Protein AF-W1I8V4-F1 (afdb_monomer_lite)

pLDDT: mean 93.6, std 5.84, range [57.56, 98.31]

Secondary structure (DSSP, 8-state):
-GGG-TTHHHH-HHHHHH-SEEEE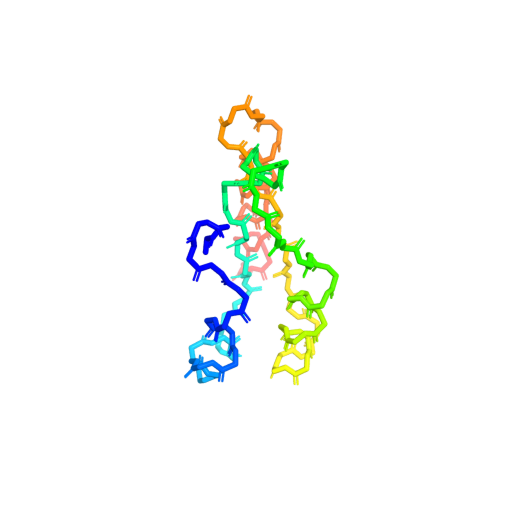E-GGGGGGS---HHHHHHHHHHHSTT-EEEEE-TT-HHHHHHHHHHHHHHHHHT-

Structure (mmCIF, N/CA/C/O backbone):
data_AF-W1I8V4-F1
#
_entry.id   AF-W1I8V4-F1
#
loop_
_atom_site.group_PDB
_atom_site.id
_atom_site.type_symbol
_atom_site.label_atom_id
_atom_site.label_alt_id
_atom_site.label_comp_id
_atom_site.label_asym_id
_atom_site.label_entity_id
_atom_site.label_seq_id
_atom_site.pdbx_PDB_ins_code
_atom_site.Cartn_x
_atom_site.Cartn_y
_atom_site.Cartn_z
_atom_site.occupancy
_atom_site.B_iso_or_equiv
_atom_site.auth_seq_id
_atom_site.auth_comp_id
_atom_site.auth_asym_id
_atom_site.auth_atom_id
_atom_site.pdbx_PDB_model_num
ATOM 1 N N . SER A 1 1 ? -1.287 -6.888 -6.172 1.00 86.75 1 SER A N 1
ATOM 2 C CA . SER A 1 1 ? 0.185 -7.060 -6.134 1.00 86.75 1 SER A CA 1
ATOM 3 C C . SER A 1 1 ? 0.760 -6.602 -7.466 1.00 86.75 1 SER A C 1
ATOM 5 O O . SER A 1 1 ? 0.055 -6.767 -8.452 1.00 86.75 1 SER A O 1
ATOM 7 N N . ILE A 1 2 ? 1.987 -6.063 -7.537 1.00 91.94 2 ILE A N 1
ATOM 8 C CA . ILE A 1 2 ? 2.539 -5.498 -8.792 1.00 91.94 2 ILE A CA 1
ATOM 9 C C . ILE A 1 2 ? 2.460 -6.454 -10.004 1.00 91.94 2 ILE A C 1
ATOM 11 O O . ILE A 1 2 ? 1.938 -6.035 -11.036 1.00 91.94 2 ILE A O 1
ATOM 15 N N . PRO A 1 3 ? 2.847 -7.746 -9.913 1.00 87.94 3 PRO A N 1
ATOM 16 C CA . PRO A 1 3 ? 2.768 -8.663 -11.058 1.00 87.94 3 PRO A CA 1
ATOM 17 C C . PRO A 1 3 ? 1.350 -8.953 -11.564 1.00 87.94 3 PRO A C 1
ATOM 19 O O . PRO A 1 3 ? 1.191 -9.530 -12.633 1.00 87.94 3 PRO A O 1
ATOM 22 N N . GLU A 1 4 ? 0.319 -8.608 -10.791 1.00 83.00 4 GLU A N 1
ATOM 23 C CA . GLU A 1 4 ? -1.080 -8.847 -11.157 1.00 83.00 4 GLU A CA 1
ATOM 24 C C . GLU A 1 4 ? -1.694 -7.700 -11.978 1.00 83.00 4 GLU A C 1
ATOM 26 O O . GLU A 1 4 ? -2.807 -7.866 -12.476 1.00 83.00 4 GLU A O 1
ATOM 31 N N . GLY A 1 5 ? -0.987 -6.572 -12.131 1.00 83.88 5 GLY A N 1
ATOM 32 C CA . GLY A 1 5 ? -1.450 -5.391 -12.869 1.00 83.88 5 GLY A CA 1
ATOM 33 C C . GLY A 1 5 ? -2.460 -4.498 -12.124 1.00 83.88 5 GLY A C 1
ATOM 34 O O . GLY A 1 5 ? -2.907 -4.812 -11.020 1.00 83.88 5 GLY A O 1
ATOM 35 N N . GLU A 1 6 ? -2.810 -3.370 -12.755 1.00 80.50 6 GLU A N 1
ATOM 36 C CA . GLU A 1 6 ? -3.661 -2.272 -12.233 1.00 80.50 6 GLU A CA 1
ATOM 37 C C . GLU A 1 6 ? -5.173 -2.466 -12.484 1.00 80.50 6 GLU A C 1
ATOM 39 O O . GLU A 1 6 ? -5.857 -1.603 -13.042 1.00 80.50 6 GLU A O 1
ATOM 44 N N . ASP A 1 7 ? -5.735 -3.632 -12.175 1.00 84.31 7 ASP A N 1
ATOM 45 C CA . ASP A 1 7 ? -7.166 -3.869 -12.434 1.00 84.31 7 ASP A CA 1
ATOM 46 C C . ASP A 1 7 ? -7.966 -4.326 -11.218 1.00 84.31 7 ASP A C 1
ATOM 48 O O . ASP A 1 7 ? -9.200 -4.294 -11.233 1.00 84.31 7 ASP A O 1
ATOM 52 N N . LYS A 1 8 ? -7.285 -4.721 -10.143 1.00 84.75 8 LYS A N 1
ATOM 53 C CA . LYS A 1 8 ? -7.912 -5.405 -9.013 1.00 84.75 8 LYS A CA 1
ATOM 54 C C . LYS A 1 8 ? -8.860 -4.491 -8.258 1.00 84.75 8 LYS A C 1
ATOM 56 O O . LYS A 1 8 ? -9.968 -4.912 -7.931 1.00 84.75 8 LYS A O 1
ATOM 61 N N . ILE A 1 9 ? -8.459 -3.245 -8.029 1.00 85.62 9 ILE A N 1
ATOM 62 C CA . ILE A 1 9 ? -9.264 -2.274 -7.287 1.00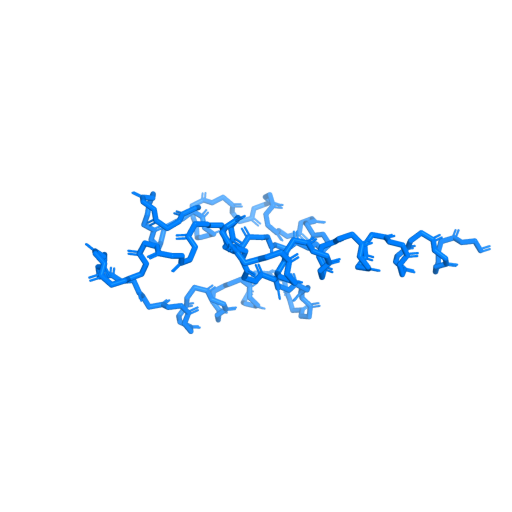 85.62 9 ILE A CA 1
ATOM 63 C C . ILE A 1 9 ? -10.587 -1.998 -8.005 1.00 85.62 9 ILE A C 1
ATOM 65 O O . ILE A 1 9 ? -11.657 -2.106 -7.404 1.00 85.62 9 ILE A O 1
ATOM 69 N N . ALA A 1 10 ? -10.530 -1.752 -9.315 1.00 87.50 10 ALA A N 1
ATOM 70 C CA . ALA A 1 10 ? -11.718 -1.533 -10.132 1.00 87.50 10 ALA A CA 1
ATOM 71 C C . ALA A 1 10 ? -12.569 -2.805 -10.316 1.00 87.50 10 ALA A C 1
ATOM 73 O O . ALA A 1 10 ? -13.793 -2.709 -10.392 1.00 87.50 10 ALA A O 1
ATOM 74 N N . LYS A 1 11 ? -11.946 -3.992 -10.377 1.00 88.69 11 LYS A N 1
ATOM 75 C CA . LYS A 1 11 ? -12.647 -5.279 -10.539 1.00 88.69 11 LYS A CA 1
ATOM 76 C C . LYS A 1 11 ? -13.378 -5.743 -9.280 1.00 88.69 11 LYS A C 1
ATOM 78 O O . LYS A 1 11 ? -14.405 -6.405 -9.403 1.00 88.69 11 LYS A O 1
ATOM 83 N N . TYR A 1 12 ? -12.887 -5.403 -8.088 1.00 91.00 12 TYR A N 1
ATOM 84 C CA . TYR A 1 12 ? -13.443 -5.881 -6.814 1.00 91.00 12 TYR A CA 1
ATOM 85 C C . TYR A 1 12 ? -13.841 -4.737 -5.863 1.00 91.00 12 TYR A C 1
ATOM 87 O O . TYR A 1 12 ? -13.432 -4.726 -4.700 1.00 91.00 12 TYR A O 1
ATOM 95 N N . PRO A 1 13 ? -14.677 -3.777 -6.298 1.00 91.00 13 PRO A N 1
ATOM 96 C CA . PRO A 1 13 ? -14.890 -2.525 -5.573 1.00 91.00 13 PRO A CA 1
ATOM 97 C C . PRO A 1 13 ? -15.510 -2.705 -4.182 1.00 91.00 13 PRO A C 1
ATOM 99 O O . PRO A 1 13 ? -15.234 -1.917 -3.283 1.00 91.00 13 PRO A O 1
ATOM 102 N N . VAL A 1 14 ? -16.326 -3.744 -3.979 1.00 92.38 14 VAL A N 1
ATOM 103 C CA . VAL A 1 14 ? -16.940 -4.041 -2.672 1.00 92.38 14 VAL A CA 1
ATOM 104 C C . VAL A 1 14 ? -15.877 -4.423 -1.642 1.00 92.38 14 VAL A C 1
ATOM 106 O O . VAL A 1 14 ? -15.896 -3.909 -0.531 1.00 92.38 14 VAL A O 1
ATOM 109 N N . MET A 1 15 ? -14.907 -5.257 -2.027 1.00 91.44 15 MET A N 1
ATOM 110 C CA . MET A 1 15 ? -13.815 -5.672 -1.142 1.00 91.44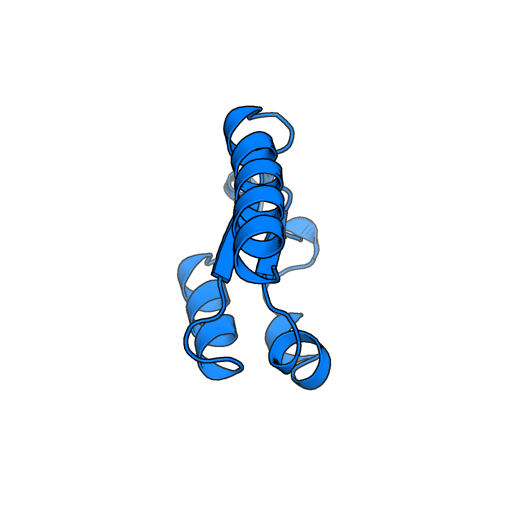 15 MET A CA 1
ATOM 111 C C . MET A 1 15 ? -12.978 -4.469 -0.688 1.00 91.44 15 MET A C 1
ATOM 113 O O . MET A 1 15 ? -12.656 -4.340 0.490 1.00 91.44 15 MET A O 1
ATOM 117 N N . PHE A 1 16 ? -12.668 -3.554 -1.610 1.00 93.38 16 PHE A N 1
ATOM 118 C CA . PHE A 1 16 ? -11.855 -2.371 -1.315 1.00 93.38 16 PHE A CA 1
ATOM 119 C C . PHE A 1 16 ? -12.613 -1.268 -0.566 1.00 93.38 16 PHE A C 1
ATOM 121 O O . PHE A 1 16 ? -11.985 -0.454 0.107 1.00 93.38 16 PHE A O 1
ATOM 128 N N . ARG A 1 17 ? -13.950 -1.244 -0.631 1.00 94.69 17 ARG A N 1
ATOM 129 C CA . ARG A 1 17 ? -14.770 -0.295 0.137 1.00 94.69 17 ARG A CA 1
ATOM 130 C C . ARG A 1 17 ? -14.756 -0.584 1.639 1.00 94.69 17 ARG A C 1
ATOM 132 O O . ARG A 1 17 ? -14.788 0.349 2.438 1.00 94.69 17 ARG A O 1
ATOM 139 N N . GLU A 1 18 ? -14.659 -1.852 2.019 1.00 93.62 18 GLU A N 1
ATOM 140 C CA . GLU A 1 18 ? -14.617 -2.264 3.427 1.00 93.62 18 GLU A CA 1
ATOM 141 C C . GLU A 1 18 ? -13.201 -2.175 4.023 1.00 93.62 18 GLU A C 1
ATOM 143 O O . GLU A 1 18 ? -13.044 -1.987 5.224 1.00 93.62 18 GLU A O 1
ATOM 148 N N . ALA A 1 19 ? -12.152 -2.233 3.198 1.00 94.19 19 ALA A N 1
ATOM 149 C CA . ALA A 1 19 ? -10.764 -2.305 3.660 1.00 94.19 19 ALA A CA 1
ATOM 150 C C . ALA A 1 19 ? -10.302 -1.049 4.420 1.00 94.19 19 ALA A C 1
ATOM 152 O O . ALA A 1 19 ? -10.358 0.058 3.891 1.00 94.19 19 ALA A O 1
ATOM 153 N N . ASP A 1 20 ? -9.804 -1.195 5.650 1.00 95.00 20 ASP A N 1
ATOM 154 C CA . ASP A 1 20 ? -9.190 -0.090 6.411 1.00 95.00 20 ASP A CA 1
ATOM 155 C C . ASP A 1 20 ? -7.802 0.301 5.886 1.00 95.00 20 ASP A C 1
ATOM 157 O O . ASP A 1 20 ? -7.410 1.462 5.983 1.00 95.00 20 ASP A O 1
ATOM 161 N N . LEU A 1 21 ? -7.086 -0.666 5.308 1.00 97.12 21 LEU A N 1
ATOM 162 C CA . LEU A 1 21 ? -5.759 -0.519 4.720 1.00 97.12 21 LEU A CA 1
ATOM 163 C C . LEU A 1 21 ? -5.677 -1.308 3.421 1.00 97.12 21 LEU A C 1
ATOM 165 O O . LEU A 1 21 ? -6.092 -2.467 3.362 1.00 97.12 21 LEU A O 1
ATOM 169 N N . ILE A 1 22 ? -5.071 -0.703 2.406 1.00 97.00 22 ILE A N 1
ATOM 170 C CA . ILE A 1 22 ? -4.691 -1.371 1.164 1.00 97.00 22 ILE A CA 1
ATOM 171 C C . ILE A 1 22 ? -3.170 -1.494 1.124 1.00 97.00 22 ILE A C 1
ATOM 173 O O . ILE A 1 22 ? -2.448 -0.504 1.227 1.00 97.00 22 ILE A O 1
ATOM 177 N N . LEU A 1 23 ? -2.682 -2.718 0.937 1.00 97.44 23 LEU A N 1
ATOM 178 C CA . LEU A 1 23 ? -1.263 -2.991 0.734 1.00 97.44 23 LEU A CA 1
ATOM 179 C C . LEU A 1 23 ? -0.982 -3.202 -0.751 1.00 97.44 23 LEU A C 1
ATOM 181 O O . LEU A 1 23 ? -1.486 -4.152 -1.358 1.00 97.44 23 LEU A O 1
ATOM 185 N N . ILE A 1 24 ? -0.135 -2.357 -1.329 1.00 96.62 24 ILE A N 1
ATOM 186 C CA . ILE A 1 24 ? 0.395 -2.561 -2.676 1.00 96.62 24 ILE A CA 1
ATOM 187 C C . ILE A 1 24 ? 1.745 -3.257 -2.528 1.00 96.62 24 ILE A C 1
ATOM 189 O O . ILE A 1 24 ? 2.741 -2.650 -2.152 1.00 96.62 24 ILE A O 1
ATOM 193 N N . THR A 1 25 ? 1.756 -4.569 -2.760 1.00 96.94 25 THR A N 1
ATOM 194 C CA . THR A 1 25 ? 2.907 -5.438 -2.477 1.00 96.94 25 THR A CA 1
ATOM 195 C C . THR A 1 25 ? 3.772 -5.715 -3.701 1.00 96.94 25 THR A C 1
ATOM 197 O O . THR A 1 25 ? 3.260 -5.759 -4.826 1.00 96.94 25 THR A O 1
ATOM 200 N N . LYS A 1 26 ? 5.043 -6.053 -3.440 1.00 96.56 26 LYS A N 1
ATOM 201 C CA . LYS A 1 26 ? 6.095 -6.371 -4.422 1.00 96.56 26 LYS A CA 1
ATOM 202 C C . LYS A 1 26 ? 6.539 -5.150 -5.229 1.00 96.56 26 LYS A C 1
ATOM 204 O O . LYS A 1 26 ? 6.684 -5.220 -6.450 1.00 96.56 26 LYS A O 1
ATOM 209 N N . THR A 1 27 ? 6.675 -4.006 -4.562 1.00 96.94 27 THR A N 1
ATOM 210 C CA . THR A 1 27 ? 7.066 -2.749 -5.217 1.00 96.94 27 THR A CA 1
ATOM 211 C C . THR A 1 27 ? 8.505 -2.758 -5.735 1.00 96.94 27 THR A C 1
ATOM 213 O O . THR A 1 27 ? 8.808 -2.013 -6.662 1.00 96.94 27 THR A O 1
ATOM 216 N N . ASP A 1 28 ? 9.348 -3.685 -5.271 1.00 95.94 28 ASP A N 1
ATOM 217 C CA . ASP A 1 28 ? 10.649 -4.010 -5.874 1.00 95.94 28 ASP A CA 1
ATOM 218 C C . ASP A 1 28 ? 10.555 -4.374 -7.360 1.00 95.94 28 ASP A C 1
ATOM 220 O O . ASP A 1 28 ? 11.510 -4.182 -8.108 1.00 95.94 28 ASP A O 1
ATOM 224 N N . LEU A 1 29 ? 9.400 -4.869 -7.807 1.00 95.94 29 LEU A N 1
ATOM 225 C CA . LEU A 1 29 ? 9.200 -5.282 -9.189 1.00 95.94 29 LEU A CA 1
ATOM 226 C C . LEU A 1 29 ? 8.777 -4.137 -10.115 1.00 95.94 29 LEU A C 1
ATOM 228 O O . LEU A 1 29 ? 8.723 -4.352 -11.323 1.00 95.94 29 LEU A O 1
ATOM 232 N N . LEU A 1 30 ? 8.512 -2.927 -9.610 1.00 94.19 30 LEU A N 1
ATOM 233 C CA . LEU A 1 30 ? 8.109 -1.781 -10.438 1.00 94.19 30 LEU A CA 1
ATOM 234 C C . LEU A 1 30 ? 9.016 -1.529 -11.660 1.00 94.19 30 LEU A C 1
ATOM 236 O O . LEU A 1 30 ? 8.467 -1.286 -12.733 1.00 94.19 30 LEU A O 1
ATOM 240 N N . PRO A 1 31 ? 10.359 -1.661 -11.590 1.00 94.69 31 PRO A N 1
ATOM 241 C CA . PRO A 1 31 ? 11.221 -1.498 -12.766 1.00 94.69 31 PRO A CA 1
ATOM 242 C C . PRO A 1 31 ? 10.963 -2.512 -13.893 1.00 94.69 31 PRO A C 1
ATOM 244 O O . PRO A 1 31 ? 11.385 -2.295 -15.027 1.00 94.69 31 PRO A O 1
ATOM 247 N N . HIS A 1 32 ? 10.291 -3.626 -13.595 1.00 94.38 32 HIS A N 1
ATOM 248 C CA . HIS A 1 32 ? 10.029 -4.720 -14.531 1.00 94.38 32 HIS A CA 1
ATOM 249 C C . HIS A 1 32 ? 8.609 -4.707 -15.112 1.00 94.38 32 HIS A C 1
ATOM 251 O O . HIS A 1 32 ? 8.334 -5.452 -16.054 1.00 94.38 32 HIS A O 1
ATOM 257 N N . PHE A 1 33 ? 7.708 -3.870 -14.589 1.00 92.38 33 PHE A N 1
ATOM 258 C CA . PHE A 1 33 ? 6.312 -3.805 -15.019 1.00 92.38 33 PHE A CA 1
ATOM 259 C C . PHE A 1 33 ? 5.926 -2.382 -15.417 1.00 92.38 33 PHE A C 1
ATOM 261 O O . PHE A 1 33 ? 6.325 -1.403 -14.796 1.00 92.38 33 PHE A O 1
ATOM 268 N N . LYS A 1 34 ? 5.085 -2.256 -16.446 1.00 90.50 34 LYS A N 1
ATOM 269 C CA . LYS A 1 34 ? 4.399 -0.990 -16.723 1.00 90.50 34 LYS A CA 1
ATOM 270 C C . LYS A 1 34 ? 3.270 -0.847 -15.707 1.00 90.50 34 LYS A C 1
ATOM 272 O O . LYS A 1 34 ? 2.208 -1.426 -15.918 1.00 90.50 34 LYS A O 1
ATOM 277 N N . TYR A 1 35 ? 3.557 -0.156 -14.608 1.00 92.50 35 TYR A N 1
ATOM 278 C CA . TYR A 1 35 ? 2.637 0.038 -13.494 1.00 92.50 35 TYR A CA 1
ATOM 279 C C . TYR A 1 35 ? 2.643 1.507 -13.038 1.00 92.50 35 TYR A C 1
ATOM 281 O O . TYR A 1 35 ? 3.670 2.031 -12.607 1.00 92.50 35 TYR A O 1
ATOM 289 N N . ASP A 1 36 ? 1.497 2.169 -13.121 1.00 93.25 36 ASP A N 1
ATOM 290 C CA . ASP A 1 36 ? 1.209 3.514 -12.646 1.00 93.25 36 ASP A CA 1
ATOM 291 C C . ASP A 1 36 ? 0.662 3.455 -11.213 1.00 93.25 36 ASP A C 1
ATOM 293 O O . ASP A 1 36 ? -0.533 3.289 -10.946 1.00 93.25 36 ASP A O 1
ATOM 297 N N . MET A 1 37 ? 1.587 3.598 -10.264 1.00 93.88 37 MET A N 1
ATOM 298 C CA . MET A 1 37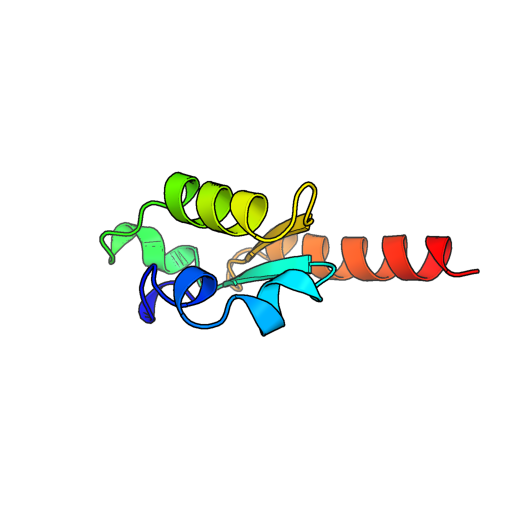 ? 1.287 3.583 -8.834 1.00 93.88 37 MET A CA 1
ATOM 299 C C . MET A 1 37 ? 0.310 4.696 -8.426 1.00 93.88 37 MET A C 1
ATOM 301 O O . MET A 1 37 ? -0.556 4.492 -7.572 1.00 93.88 37 MET A O 1
ATOM 305 N N . GLU A 1 38 ? 0.425 5.875 -9.035 1.00 94.56 38 GLU A N 1
ATOM 306 C CA . GLU A 1 38 ? -0.406 7.022 -8.677 1.00 94.56 38 GLU A CA 1
ATOM 307 C C . GLU A 1 38 ? -1.839 6.850 -9.175 1.00 94.56 38 GLU A C 1
ATOM 309 O O . GLU A 1 38 ? -2.795 7.168 -8.457 1.00 94.56 38 GLU A O 1
ATOM 314 N N . ARG A 1 39 ? -2.012 6.266 -10.363 1.00 94.00 39 ARG A N 1
ATOM 315 C CA . ARG A 1 39 ? -3.329 5.893 -10.876 1.00 94.00 39 ARG A CA 1
ATOM 316 C C . ARG A 1 39 ? -4.012 4.851 -9.994 1.00 94.00 39 ARG A C 1
ATOM 318 O O . ARG A 1 39 ? -5.176 5.052 -9.646 1.00 94.00 39 ARG A O 1
ATOM 325 N N . GLU A 1 40 ? -3.307 3.799 -9.579 1.00 93.75 40 GLU A N 1
ATOM 326 C CA . GLU A 1 40 ? -3.877 2.764 -8.704 1.00 93.75 40 GLU A CA 1
ATOM 327 C C . GLU A 1 40 ? -4.333 3.360 -7.360 1.00 93.75 40 GLU A C 1
ATOM 329 O O . GLU A 1 40 ? -5.462 3.137 -6.913 1.00 93.75 40 GLU A O 1
ATOM 334 N N . LYS A 1 41 ? -3.499 4.205 -6.735 1.00 95.25 41 LYS A N 1
ATOM 335 C CA . LYS A 1 41 ? -3.854 4.917 -5.493 1.00 95.25 41 LYS A CA 1
ATOM 336 C C . LYS A 1 41 ? -5.057 5.844 -5.677 1.00 95.25 41 LYS A C 1
ATOM 338 O O . LYS A 1 41 ? -5.874 5.989 -4.764 1.00 95.25 41 LYS A O 1
ATOM 343 N N . LYS A 1 42 ? -5.174 6.503 -6.833 1.00 94.94 42 LYS A N 1
ATOM 344 C CA . LYS A 1 42 ? -6.321 7.363 -7.153 1.00 94.94 42 LYS A CA 1
ATOM 345 C C . LYS A 1 42 ? -7.604 6.547 -7.285 1.00 94.94 42 LYS A C 1
ATOM 347 O O . LYS A 1 42 ? -8.626 6.952 -6.734 1.00 94.94 42 LYS A O 1
ATOM 352 N N . GLU A 1 43 ? -7.554 5.395 -7.948 1.00 94.06 43 GLU A N 1
ATOM 353 C CA . GLU A 1 43 ? -8.696 4.481 -8.036 1.00 94.06 43 GLU A CA 1
ATOM 354 C C . GLU A 1 43 ? -9.098 3.938 -6.661 1.00 94.06 43 GLU A C 1
ATOM 356 O O . GLU A 1 43 ? -10.284 3.946 -6.326 1.00 94.06 43 GLU A O 1
ATOM 361 N N . ALA A 1 44 ? -8.129 3.579 -5.815 1.00 95.50 44 ALA A N 1
ATOM 362 C CA . ALA A 1 44 ? -8.381 3.169 -4.434 1.00 95.50 44 ALA A CA 1
ATOM 363 C C . ALA A 1 44 ? -9.186 4.230 -3.667 1.00 95.50 44 ALA A C 1
ATOM 365 O O . ALA A 1 44 ? -10.234 3.943 -3.083 1.00 95.50 44 ALA A O 1
ATOM 366 N N . ARG A 1 45 ? -8.732 5.488 -3.737 1.00 95.94 45 ARG A N 1
ATOM 367 C CA . ARG A 1 45 ? -9.371 6.627 -3.061 1.00 95.94 45 ARG A CA 1
ATOM 368 C C . ARG A 1 45 ? -10.705 7.033 -3.683 1.00 95.94 45 ARG A C 1
ATOM 370 O O . ARG A 1 45 ? -11.543 7.596 -2.985 1.00 95.94 45 ARG A O 1
ATOM 377 N N . ARG A 1 46 ? -10.931 6.727 -4.965 1.00 95.31 46 ARG A N 1
ATOM 378 C CA . ARG A 1 46 ? -12.240 6.881 -5.617 1.00 95.31 46 ARG A CA 1
ATOM 379 C C . ARG A 1 46 ? -13.272 5.909 -5.040 1.00 95.31 46 ARG A C 1
ATOM 381 O O . ARG A 1 46 ? -14.440 6.270 -4.935 1.00 95.31 46 ARG A O 1
ATOM 388 N N . ILE A 1 47 ? -12.854 4.699 -4.662 1.00 94.50 47 ILE A N 1
ATOM 389 C CA . ILE A 1 47 ? -13.732 3.674 -4.075 1.00 94.50 47 ILE A CA 1
ATOM 390 C C . ILE A 1 47 ? -13.957 3.904 -2.578 1.00 94.50 47 ILE A C 1
ATOM 392 O O . ILE A 1 47 ? -15.101 3.824 -2.123 1.00 94.50 47 ILE A O 1
ATOM 396 N N . LYS A 1 48 ? -12.888 4.191 -1.826 1.00 95.38 48 LYS A N 1
ATOM 397 C CA . LYS A 1 48 ? -12.935 4.515 -0.396 1.00 95.38 48 LYS A CA 1
ATOM 398 C C . LYS A 1 48 ? -12.146 5.803 -0.133 1.00 95.38 48 LYS A C 1
ATOM 400 O O . LYS A 1 48 ? -10.916 5.762 -0.027 1.00 95.38 48 LYS A O 1
ATOM 405 N N . PRO A 1 49 ? -12.832 6.954 -0.019 1.00 94.12 49 PRO A N 1
ATOM 406 C CA . PRO A 1 49 ? -12.188 8.201 0.367 1.00 94.12 49 PRO A CA 1
ATOM 407 C C . PRO A 1 49 ? -11.475 8.030 1.712 1.00 94.12 49 PRO A C 1
ATOM 409 O O . PRO A 1 49 ? -12.060 7.512 2.660 1.00 94.12 49 PRO A O 1
ATOM 412 N N . ASN A 1 50 ? -10.219 8.467 1.790 1.00 92.75 50 ASN A N 1
ATOM 413 C CA . ASN A 1 50 ? -9.359 8.375 2.981 1.00 92.75 50 ASN A CA 1
ATOM 414 C C . ASN A 1 50 ? -8.906 6.959 3.382 1.00 92.75 50 ASN A C 1
ATOM 416 O O . ASN A 1 50 ? -8.493 6.766 4.522 1.00 92.75 50 ASN A O 1
ATOM 420 N N . VAL A 1 51 ? -8.957 5.972 2.481 1.00 96.56 51 VAL A N 1
ATOM 421 C CA . VAL A 1 51 ? -8.319 4.673 2.745 1.00 96.56 51 VAL A CA 1
ATOM 422 C C . VAL A 1 51 ? -6.811 4.835 2.953 1.00 96.56 51 VAL A C 1
ATOM 424 O O . VAL A 1 51 ? -6.147 5.550 2.191 1.00 96.56 51 VAL A O 1
ATOM 427 N N . ASP A 1 52 ? -6.280 4.169 3.978 1.00 97.44 52 ASP A N 1
ATOM 428 C CA . ASP A 1 52 ? -4.840 4.093 4.201 1.00 97.44 52 ASP A CA 1
ATOM 429 C C . ASP A 1 52 ? -4.227 3.190 3.120 1.00 97.44 52 ASP A C 1
ATOM 431 O O . ASP A 1 52 ? -4.785 2.146 2.769 1.00 97.44 52 ASP A O 1
ATOM 435 N N . ILE A 1 53 ? -3.085 3.589 2.561 1.00 97.56 53 ILE A N 1
ATOM 436 C CA . ILE A 1 53 ? -2.386 2.822 1.522 1.00 97.56 53 ILE A CA 1
ATOM 437 C C . ILE A 1 53 ? -0.912 2.752 1.891 1.00 97.56 53 ILE A C 1
ATOM 439 O O . ILE A 1 53 ? -0.293 3.791 2.117 1.00 97.56 53 ILE A O 1
ATOM 443 N N . LEU A 1 54 ? -0.354 1.542 1.912 1.00 98.19 54 LEU A N 1
ATOM 444 C CA . LEU A 1 54 ? 1.077 1.317 2.095 1.00 98.19 54 LEU A CA 1
ATOM 445 C C . LEU A 1 54 ? 1.657 0.554 0.907 1.00 98.19 54 LEU A C 1
ATOM 447 O O . LEU A 1 54 ? 1.087 -0.426 0.423 1.00 98.19 54 LEU A O 1
ATOM 451 N N . GLU A 1 55 ? 2.818 1.015 0.465 1.00 97.69 55 GLU A N 1
ATOM 452 C CA . GLU A 1 55 ? 3.666 0.337 -0.508 1.00 97.69 55 GLU A CA 1
ATOM 453 C C . GLU A 1 55 ? 4.617 -0.600 0.232 1.00 97.69 55 GLU A C 1
ATOM 455 O O . GLU A 1 55 ? 5.268 -0.195 1.193 1.00 97.69 55 GLU A O 1
ATOM 460 N N . VAL A 1 56 ? 4.670 -1.863 -0.190 1.00 98.25 56 VAL A N 1
ATOM 461 C CA . VAL A 1 56 ? 5.400 -2.910 0.529 1.00 98.25 56 VAL A CA 1
ATOM 462 C C . VAL A 1 56 ? 6.388 -3.605 -0.397 1.00 98.25 56 VAL A C 1
ATOM 464 O O . VAL A 1 56 ? 6.000 -4.330 -1.324 1.00 98.25 56 VAL A O 1
ATOM 467 N N . ASN A 1 57 ? 7.666 -3.449 -0.063 1.00 97.69 57 ASN A N 1
ATOM 468 C CA . ASN A 1 57 ? 8.788 -4.191 -0.613 1.00 97.69 57 ASN A CA 1
ATOM 469 C C . ASN A 1 57 ? 9.371 -5.071 0.499 1.00 97.69 57 ASN A C 1
ATOM 471 O O . ASN A 1 57 ? 9.968 -4.580 1.449 1.00 97.69 57 ASN A O 1
ATOM 475 N N . VAL A 1 58 ? 9.243 -6.390 0.381 1.00 96.25 58 VAL A N 1
ATOM 476 C CA . VAL A 1 58 ? 9.732 -7.315 1.422 1.00 96.25 58 VAL A CA 1
ATOM 477 C C . VAL A 1 58 ? 11.256 -7.304 1.583 1.00 96.25 58 VAL A C 1
ATOM 479 O O . VAL A 1 58 ? 11.756 -7.731 2.620 1.00 96.25 58 VAL A O 1
ATOM 482 N N . ASN A 1 59 ? 11.988 -6.793 0.590 1.00 97.06 59 ASN A N 1
ATOM 483 C CA . ASN A 1 59 ? 13.435 -6.596 0.665 1.00 97.06 59 ASN A CA 1
ATOM 484 C C . ASN A 1 59 ? 13.809 -5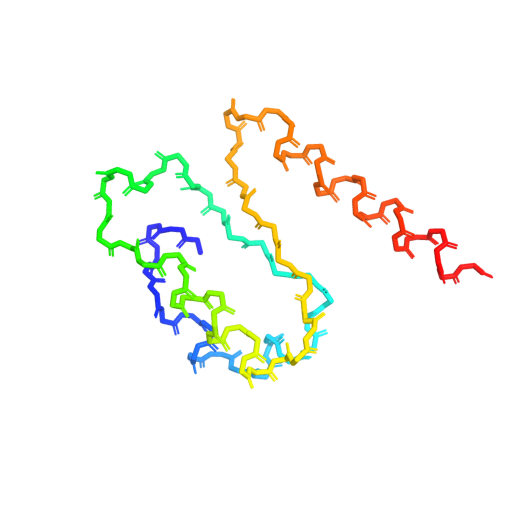.300 1.413 1.00 97.06 59 ASN A C 1
ATOM 486 O O . ASN A 1 59 ? 14.970 -5.105 1.763 1.00 97.06 59 ASN A O 1
ATOM 490 N N . GLU A 1 60 ? 12.835 -4.431 1.694 1.00 97.56 60 GLU A N 1
ATOM 491 C CA . GLU A 1 60 ? 12.988 -3.208 2.481 1.00 97.56 60 GLU A CA 1
ATOM 492 C C . GLU A 1 60 ? 12.263 -3.365 3.816 1.00 97.56 60 GLU A C 1
ATOM 494 O O . GLU A 1 60 ? 11.045 -3.185 3.923 1.00 97.56 60 GLU A O 1
ATOM 499 N N . ILE A 1 61 ? 13.032 -3.682 4.859 1.00 97.25 61 ILE A N 1
ATOM 500 C CA . ILE A 1 61 ? 12.494 -3.971 6.194 1.00 97.25 61 ILE A CA 1
ATOM 501 C C . ILE A 1 61 ? 11.621 -2.838 6.747 1.00 97.25 61 ILE A C 1
ATOM 503 O O . ILE A 1 61 ? 10.638 -3.104 7.436 1.00 97.25 61 ILE A O 1
ATOM 507 N N . ASP A 1 62 ? 11.940 -1.585 6.430 1.00 98.12 62 ASP A N 1
ATOM 508 C CA . ASP A 1 62 ? 11.190 -0.435 6.929 1.00 98.12 62 ASP A CA 1
ATOM 509 C C . ASP A 1 62 ? 9.792 -0.340 6.302 1.00 98.12 62 ASP A C 1
ATOM 511 O O . ASP A 1 62 ? 8.846 0.046 6.989 1.00 98.12 62 ASP A O 1
ATOM 515 N N . SER A 1 63 ? 9.609 -0.810 5.061 1.00 97.69 63 SER A N 1
ATOM 516 C CA . SER A 1 63 ? 8.275 -0.905 4.451 1.00 97.69 63 SER A CA 1
ATOM 517 C C . SER A 1 63 ? 7.398 -1.952 5.154 1.00 97.69 63 SER A C 1
ATOM 519 O O . SER A 1 63 ? 6.203 -1.744 5.357 1.00 97.69 63 SER A O 1
ATOM 521 N N . VAL A 1 64 ? 7.997 -3.059 5.607 1.00 97.81 64 VAL A N 1
ATOM 522 C CA . VAL A 1 64 ? 7.298 -4.103 6.372 1.00 97.81 64 VAL A CA 1
ATOM 523 C C . VAL A 1 64 ? 6.980 -3.615 7.785 1.00 97.81 64 VAL A C 1
ATOM 525 O O . VAL A 1 64 ? 5.871 -3.833 8.278 1.00 97.81 64 VAL A O 1
ATOM 528 N N . LYS A 1 65 ? 7.919 -2.911 8.429 1.00 98.31 65 LYS A N 1
ATOM 529 C CA . LYS A 1 65 ? 7.688 -2.282 9.738 1.00 98.31 65 LYS A CA 1
ATOM 530 C C . LYS A 1 65 ? 6.547 -1.273 9.686 1.00 98.31 65 LYS A C 1
ATOM 532 O O . LYS A 1 65 ? 5.715 -1.303 10.580 1.00 98.31 65 LYS A O 1
ATOM 537 N N . ALA A 1 66 ? 6.427 -0.482 8.619 1.00 98.31 66 ALA A N 1
ATOM 538 C CA . ALA A 1 66 ? 5.319 0.461 8.464 1.00 98.31 66 ALA A CA 1
ATOM 539 C C . ALA A 1 66 ? 3.938 -0.223 8.534 1.00 98.31 66 ALA A C 1
ATOM 541 O O . ALA A 1 66 ? 2.993 0.340 9.087 1.00 98.31 66 ALA A O 1
ATOM 542 N N . VAL A 1 67 ? 3.817 -1.460 8.034 1.00 98.25 67 VAL A N 1
ATOM 543 C CA . VAL A 1 67 ? 2.584 -2.256 8.171 1.00 98.25 67 VAL A CA 1
ATOM 544 C C . VAL A 1 67 ? 2.345 -2.648 9.631 1.00 98.25 67 VAL A C 1
ATOM 546 O O . VAL A 1 67 ? 1.228 -2.506 10.129 1.00 98.25 67 VAL A O 1
ATOM 549 N N . ALA A 1 68 ? 3.380 -3.121 10.330 1.00 97.88 68 ALA A N 1
ATOM 550 C CA . ALA A 1 68 ? 3.283 -3.473 11.747 1.00 97.88 68 ALA A CA 1
ATOM 551 C C . ALA A 1 68 ? 2.925 -2.255 12.617 1.00 97.88 68 ALA A C 1
ATOM 553 O O . ALA A 1 68 ? 2.036 -2.343 13.466 1.00 97.88 68 ALA A O 1
ATOM 554 N N . ASP A 1 69 ? 3.550 -1.108 12.353 1.00 98.31 69 ASP A N 1
ATOM 555 C CA . ASP A 1 69 ? 3.293 0.155 13.043 1.00 98.31 69 ASP A CA 1
ATOM 556 C C . ASP A 1 69 ? 1.858 0.635 12.815 1.00 98.31 69 ASP A C 1
ATOM 558 O O . ASP A 1 69 ? 1.189 1.071 13.754 1.00 98.31 69 ASP A O 1
ATOM 562 N N . TRP A 1 70 ? 1.340 0.496 11.590 1.00 98.06 70 TRP A N 1
ATOM 563 C CA . TRP A 1 70 ? -0.055 0.810 11.291 1.00 98.06 70 TRP A CA 1
ATOM 564 C C . TRP A 1 70 ? -1.025 -0.092 12.067 1.00 98.06 70 TRP A C 1
ATOM 566 O O . TRP A 1 70 ? -2.011 0.398 12.624 1.00 98.06 70 TRP A O 1
ATOM 576 N N . ILE A 1 71 ? -0.742 -1.398 12.153 1.00 97.25 71 ILE A N 1
ATOM 577 C CA . ILE A 1 71 ? -1.566 -2.345 12.922 1.00 97.25 71 ILE A CA 1
ATOM 578 C C . ILE A 1 71 ? -1.561 -1.959 14.403 1.00 97.25 71 ILE A C 1
ATOM 580 O O . ILE A 1 71 ? -2.624 -1.898 15.023 1.00 97.25 71 ILE A O 1
ATOM 584 N N . GLU A 1 72 ? -0.391 -1.654 14.967 1.00 97.69 72 GLU A N 1
ATOM 585 C CA . GLU A 1 72 ? -0.261 -1.227 16.361 1.00 97.69 72 GLU A CA 1
ATOM 586 C C . GLU A 1 72 ? -1.009 0.087 16.622 1.00 97.69 72 GLU A C 1
ATOM 588 O O . GLU A 1 72 ? -1.716 0.216 17.625 1.00 97.69 72 GLU A O 1
ATOM 593 N N . PHE A 1 73 ? -0.913 1.046 15.699 1.00 96.88 73 PHE A N 1
ATOM 594 C CA . PHE A 1 73 ? -1.657 2.300 15.754 1.00 96.88 73 PHE A CA 1
ATOM 595 C C . PHE A 1 73 ? -3.172 2.059 15.773 1.00 96.88 73 PHE A C 1
ATOM 597 O O . PHE A 1 73 ? -3.858 2.527 16.684 1.00 96.88 73 PHE A O 1
ATOM 604 N N . LYS A 1 74 ? -3.710 1.280 14.824 1.00 95.50 74 LYS A N 1
ATOM 605 C CA . LYS A 1 74 ? -5.150 0.977 14.790 1.00 95.50 74 LYS A CA 1
ATOM 606 C C . LYS A 1 74 ? -5.598 0.172 16.004 1.00 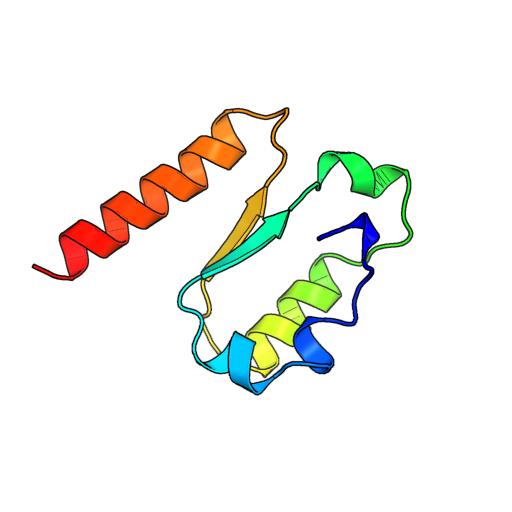95.50 74 LYS A C 1
ATOM 608 O O . LYS A 1 74 ? -6.703 0.397 16.487 1.00 95.50 74 LYS A O 1
ATOM 613 N N . ARG A 1 75 ? -4.761 -0.730 16.525 1.00 95.88 75 ARG A N 1
ATOM 614 C CA . ARG A 1 75 ? -5.047 -1.484 17.754 1.00 95.88 75 ARG A CA 1
ATOM 615 C C . ARG A 1 75 ? -5.241 -0.550 18.948 1.00 95.88 75 ARG A C 1
ATOM 617 O O . ARG A 1 75 ? -6.217 -0.713 19.670 1.00 95.88 75 ARG A O 1
ATOM 624 N N . LYS A 1 76 ? -4.362 0.444 19.123 1.00 95.88 76 LYS A N 1
ATOM 625 C CA . LYS A 1 76 ? -4.466 1.449 20.198 1.00 95.88 76 LYS A CA 1
ATOM 626 C C . LYS A 1 76 ? -5.700 2.343 20.064 1.00 95.88 76 LYS A C 1
ATOM 628 O O . LYS A 1 76 ? -6.289 2.696 21.071 1.00 95.88 76 LYS A O 1
ATOM 633 N N . MET A 1 77 ? -6.100 2.673 18.837 1.00 91.69 77 MET A N 1
ATOM 634 C CA . MET A 1 77 ? -7.282 3.502 18.552 1.00 91.69 77 MET A CA 1
ATOM 635 C C . MET A 1 77 ? -8.624 2.778 18.763 1.00 91.69 77 MET A C 1
ATOM 637 O O . MET A 1 77 ? -9.668 3.422 18.724 1.00 91.69 77 MET A O 1
ATOM 641 N N . ARG A 1 78 ? -8.617 1.445 18.908 1.00 84.19 78 ARG A N 1
ATOM 642 C CA . ARG A 1 78 ? -9.823 0.625 19.133 1.00 84.19 78 ARG A CA 1
ATOM 643 C C . ARG A 1 78 ? -10.106 0.344 20.614 1.00 84.19 78 ARG A C 1
ATOM 645 O O . ARG A 1 78 ? -11.115 -0.303 20.890 1.00 84.19 78 ARG A O 1
ATOM 652 N N . GLY A 1 79 ? -9.217 0.760 21.519 1.00 57.56 79 GLY A N 1
ATOM 653 C CA . GLY A 1 79 ? -9.445 0.751 22.970 1.00 57.56 79 GLY A CA 1
ATOM 654 C C . GLY A 1 79 ? -10.133 2.026 23.423 1.00 57.56 79 GLY A C 1
ATOM 655 O O . GLY A 1 79 ? -10.917 1.929 24.389 1.00 57.56 79 GLY A O 1
#

Radius of gyration: 13.14 Å; chains: 1; bounding box: 30×17×40 Å

Organism: NCBI:txid120858

Sequence (79 aa):
SIPEGEDKIAKYPVMFREADLILITKTDLLPHFKYDMEREKKEARRIKPNVDILEVNVNEIDSVKAVADWIEFKRKMRG

InterPro domains:
  IPR003495 CobW/HypB/UreG, nucleotide-binding domain [PF02492] (5-54)
  IPR004392 Hydrogenase maturation factor HypB [PTHR30134] (1-76)
  IPR027417 P-loop containing nucleoside triphosphate hydrolase [G3DSA:3.40.50.300] (1-78)
  IPR027417 P-loop containing nucleoside triphosphate hydrolase [SSF52540] (4-72)

Foldseek 3Di:
DQVVALCPCVVCLVVLQPDLEAEDEDVVCVVVDPHDPVVSVVSSCVSHPPRHYAYDDPVDVVSVVVVVVVVVVVVVVVD